Protein AF-A0A914K3U4-F1 (afdb_monomer)

Sequence (157 aa):
MTIHAGHISLNDQLLITTYTGTIQPGEPYTLDIYMGNTDHWDYVIERCLYNDRTSFLDNYGCLRRDQYFLQKWETNEYTLPGAMKRTLVHFIAPEPTIQFQCEIKIIECCGCAEESCERQPPLTYFPVYNMPIFCSYPNNPGIIVPPRPPPPAIGYG

Nearest PDB structures (foldseek):
  5t89-assembly1_Y  TM=4.596E-01  e=1.274E+00  Homo sapiens
  6bj2-assembly1_D  TM=4.042E-01  e=1.077E+00  Homo sapiens
  8es7-assembly1_A  TM=3.883E-01  e=1.205E+00  Homo sapiens
  5t89-assembly1_X  TM=3.471E-01  e=1.205E+00  Homo sapiens
  4lzk-assembly1_C  TM=2.923E-01  e=2.226E+00  Burkholderia cenocepacia J2315

Radius of gyration: 17.71 Å; Cα contacts (8 Å, |Δi|>4): 338; chains: 1; bounding box: 35×66×41 Å

Structure (mmCIF, N/CA/C/O backbone):
data_AF-A0A914K3U4-F1
#
_entry.id   AF-A0A91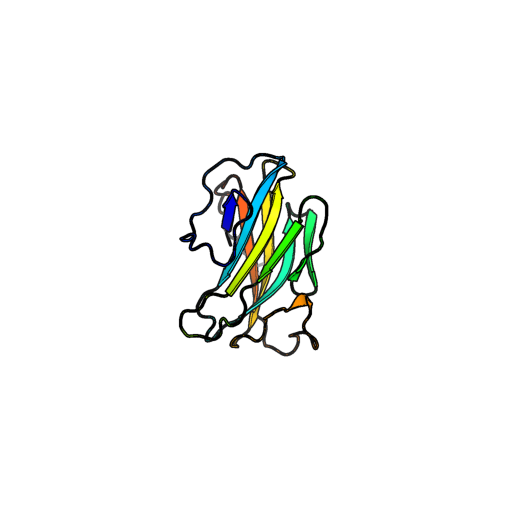4K3U4-F1
#
loop_
_atom_site.group_PDB
_atom_site.id
_atom_site.type_symbol
_atom_site.label_atom_id
_atom_site.label_alt_id
_atom_site.label_comp_id
_atom_site.label_asym_id
_atom_site.label_entity_id
_atom_site.label_seq_id
_atom_site.pdbx_PDB_ins_code
_atom_site.Cartn_x
_atom_site.Cartn_y
_atom_site.Cartn_z
_atom_site.occupancy
_atom_site.B_iso_or_equiv
_atom_site.auth_seq_id
_atom_site.auth_comp_id
_atom_site.auth_asym_id
_atom_site.auth_atom_id
_atom_site.pdbx_PDB_model_num
ATOM 1 N N . MET A 1 1 ? 7.874 -2.646 4.071 1.00 88.38 1 MET A N 1
ATOM 2 C CA . MET A 1 1 ? 6.473 -2.327 4.415 1.00 88.38 1 MET A CA 1
ATOM 3 C C . MET A 1 1 ? 6.405 -1.988 5.889 1.00 88.38 1 MET A C 1
ATOM 5 O O . MET A 1 1 ? 6.991 -2.718 6.680 1.00 88.38 1 MET A O 1
ATOM 9 N N . THR A 1 2 ? 5.754 -0.885 6.240 1.00 89.19 2 THR A N 1
ATOM 10 C CA . THR A 1 2 ? 5.625 -0.393 7.619 1.00 89.19 2 THR A CA 1
ATOM 11 C C . THR A 1 2 ? 4.301 0.349 7.806 1.00 89.19 2 THR A C 1
ATOM 13 O O . THR A 1 2 ? 3.606 0.618 6.827 1.00 89.19 2 THR A O 1
ATOM 16 N N . ILE A 1 3 ? 3.944 0.673 9.047 1.00 90.06 3 ILE A N 1
ATOM 17 C CA . ILE A 1 3 ? 2.756 1.465 9.383 1.00 90.06 3 ILE A CA 1
ATOM 18 C C . ILE A 1 3 ? 3.174 2.746 10.098 1.00 90.06 3 ILE A C 1
ATOM 20 O O . ILE A 1 3 ? 4.108 2.746 10.904 1.00 90.06 3 ILE A O 1
ATOM 24 N N . HIS A 1 4 ? 2.436 3.819 9.828 1.00 90.00 4 HIS A N 1
ATOM 25 C CA . HIS A 1 4 ? 2.565 5.125 10.462 1.00 90.00 4 HIS A CA 1
ATOM 26 C C . HIS A 1 4 ? 1.235 5.560 11.081 1.00 90.00 4 HIS A C 1
ATOM 28 O O . HIS A 1 4 ? 0.165 5.217 10.579 1.00 90.00 4 HIS A O 1
ATOM 34 N N . ALA A 1 5 ? 1.308 6.331 12.167 1.00 89.81 5 ALA A N 1
ATOM 35 C CA . ALA A 1 5 ? 0.138 6.983 12.746 1.00 89.81 5 ALA A CA 1
ATOM 36 C C . ALA A 1 5 ? -0.307 8.163 11.874 1.00 89.81 5 ALA A C 1
ATOM 38 O O . ALA A 1 5 ? 0.528 8.940 11.409 1.00 89.81 5 ALA A O 1
ATOM 39 N N . GLY A 1 6 ? -1.618 8.315 11.702 1.00 91.50 6 GLY A N 1
ATOM 40 C CA . GLY A 1 6 ? -2.212 9.344 10.857 1.00 91.50 6 GLY A CA 1
ATOM 41 C C . GLY A 1 6 ? -2.128 9.042 9.360 1.00 91.50 6 GLY A C 1
ATOM 42 O O . GLY A 1 6 ? -1.555 8.043 8.920 1.00 91.50 6 GLY A O 1
ATOM 43 N N . HIS A 1 7 ? -2.722 9.935 8.569 1.00 93.75 7 HIS A N 1
ATOM 44 C CA . HIS A 1 7 ? -2.627 9.938 7.110 1.00 93.75 7 HIS A CA 1
ATOM 45 C C . HIS A 1 7 ? -1.427 10.784 6.677 1.00 93.75 7 HIS A C 1
ATOM 47 O O . HIS A 1 7 ? -1.491 12.012 6.707 1.00 93.75 7 HIS A O 1
ATOM 53 N N . ILE A 1 8 ? -0.330 10.121 6.317 1.00 91.31 8 ILE A N 1
ATOM 54 C CA . ILE A 1 8 ? 0.928 10.771 5.921 1.00 91.31 8 ILE A CA 1
ATOM 55 C C . ILE A 1 8 ? 0.956 11.033 4.412 1.00 91.31 8 ILE A C 1
ATOM 57 O O . ILE A 1 8 ? 0.219 10.404 3.649 1.00 91.31 8 ILE A O 1
ATOM 61 N N . SER A 1 9 ? 1.839 11.916 3.961 1.00 89.00 9 SER A N 1
ATOM 62 C CA . SER A 1 9 ? 2.040 12.226 2.548 1.00 89.00 9 SER A CA 1
ATOM 63 C C . SER A 1 9 ? 3.295 11.597 1.947 1.00 89.00 9 SER A C 1
ATOM 65 O O . SER A 1 9 ? 4.224 11.209 2.653 1.00 89.00 9 SER A O 1
ATOM 67 N N . LEU A 1 10 ? 3.343 11.529 0.611 1.00 85.12 10 LEU A N 1
ATOM 68 C CA . LEU A 1 10 ? 4.539 11.092 -0.123 1.00 85.12 10 LEU A CA 1
ATOM 69 C C . LEU A 1 10 ? 5.747 12.007 0.134 1.00 85.12 10 LEU A C 1
ATOM 71 O O . LEU A 1 10 ? 6.884 11.539 0.088 1.00 85.12 10 LEU A O 1
ATOM 75 N N . ASN A 1 11 ? 5.487 13.284 0.437 1.00 79.56 11 ASN A N 1
ATOM 76 C CA . ASN A 1 11 ? 6.503 14.301 0.711 1.00 79.56 11 ASN A CA 1
ATOM 77 C C . ASN A 1 11 ? 7.033 14.235 2.144 1.00 79.56 11 ASN A C 1
ATOM 79 O O . ASN A 1 11 ? 8.057 14.853 2.445 1.00 79.56 11 ASN A O 1
ATOM 83 N N . ASP A 1 12 ? 6.353 13.511 3.033 1.00 74.25 12 ASP A N 1
ATOM 84 C CA . ASP A 1 12 ? 6.809 13.394 4.403 1.00 74.25 12 ASP A CA 1
ATOM 85 C C . ASP A 1 12 ? 8.076 12.533 4.400 1.00 74.25 12 ASP A C 1
ATOM 87 O O . ASP A 1 12 ? 8.041 11.325 4.130 1.00 74.25 12 ASP A O 1
ATOM 91 N N . GLN A 1 13 ? 9.211 13.167 4.713 1.00 62.53 13 GLN A N 1
ATOM 92 C CA . GLN A 1 13 ? 10.496 12.513 4.973 1.00 62.53 13 GLN A CA 1
ATOM 93 C C . GLN A 1 13 ? 10.459 11.804 6.333 1.00 62.53 13 GLN A C 1
ATOM 95 O O . GLN A 1 13 ? 11.275 12.048 7.224 1.00 62.53 13 GLN A O 1
ATOM 100 N N . LEU A 1 14 ? 9.472 10.934 6.523 1.00 59.94 14 LEU A N 1
ATOM 101 C CA . LEU A 1 14 ? 9.437 10.042 7.665 1.00 59.94 14 LEU A CA 1
ATOM 102 C C . LEU A 1 14 ? 10.543 9.025 7.429 1.00 59.94 14 LEU A C 1
ATOM 104 O O . LEU A 1 14 ? 10.420 8.140 6.588 1.00 59.94 14 LEU A O 1
ATOM 108 N N . LEU A 1 15 ? 11.654 9.213 8.136 1.00 53.56 15 LEU A N 1
ATOM 109 C CA . LEU A 1 15 ? 12.794 8.308 8.211 1.00 53.56 15 LEU A CA 1
ATOM 110 C C . LEU A 1 15 ? 12.349 6.920 8.694 1.00 53.56 15 LEU A C 1
ATOM 112 O O . LEU A 1 15 ? 12.624 6.599 9.838 1.00 53.56 15 LEU A O 1
ATOM 116 N N . ILE A 1 16 ? 11.637 6.125 7.882 1.00 57.66 16 ILE A N 1
ATOM 117 C CA . ILE A 1 16 ? 11.221 4.731 8.146 1.00 57.66 16 ILE A CA 1
ATOM 118 C C . ILE A 1 16 ? 10.935 4.512 9.646 1.00 57.66 16 ILE A C 1
ATOM 120 O O . ILE A 1 16 ? 11.458 3.599 10.285 1.00 57.66 16 ILE A O 1
ATOM 124 N N . THR A 1 17 ? 10.196 5.432 10.274 1.00 57.12 17 THR A N 1
ATOM 125 C CA . THR A 1 17 ? 9.950 5.358 11.710 1.00 57.12 17 THR A CA 1
ATOM 126 C C . THR A 1 17 ? 8.780 4.420 11.876 1.00 57.12 17 THR A C 1
ATOM 128 O O . THR A 1 17 ? 7.617 4.812 11.805 1.00 57.12 17 THR A O 1
ATOM 131 N N . THR A 1 18 ? 9.122 3.142 12.016 1.00 61.12 18 THR A N 1
ATOM 132 C CA . THR A 1 18 ? 8.207 2.069 12.382 1.00 61.12 18 THR A CA 1
ATOM 133 C C . THR A 1 18 ? 7.361 2.534 13.556 1.00 61.12 18 THR A C 1
ATOM 135 O O . THR A 1 18 ? 7.907 2.904 14.597 1.00 61.12 18 THR A O 1
ATOM 138 N N . TYR A 1 19 ? 6.037 2.547 13.397 1.00 70.69 19 TYR A N 1
ATOM 139 C CA . TYR A 1 19 ? 5.137 2.840 14.506 1.00 70.69 19 TYR A CA 1
ATOM 140 C C . TYR A 1 19 ? 5.455 1.898 15.676 1.00 70.69 19 TYR A C 1
ATOM 142 O O . TYR A 1 19 ? 5.636 0.701 15.467 1.00 70.69 19 TYR A O 1
ATOM 150 N N . THR A 1 20 ? 5.577 2.431 16.892 1.00 70.44 20 THR A N 1
ATOM 151 C CA . THR A 1 20 ? 5.897 1.661 18.113 1.00 70.44 20 THR A CA 1
ATOM 152 C C . THR A 1 20 ? 4.772 1.682 19.147 1.00 70.44 20 THR A C 1
ATOM 154 O O . THR A 1 20 ? 4.910 1.092 20.216 1.00 70.44 20 THR A O 1
ATOM 157 N N . GLY A 1 21 ? 3.663 2.365 18.849 1.00 73.62 21 GLY A N 1
ATOM 158 C CA . GLY A 1 21 ? 2.502 2.441 19.728 1.00 73.62 21 GLY A CA 1
ATOM 159 C C . GLY A 1 21 ? 1.549 1.253 19.580 1.00 73.62 21 GLY A C 1
ATOM 160 O O . GLY A 1 21 ? 1.790 0.306 18.830 1.00 73.62 21 G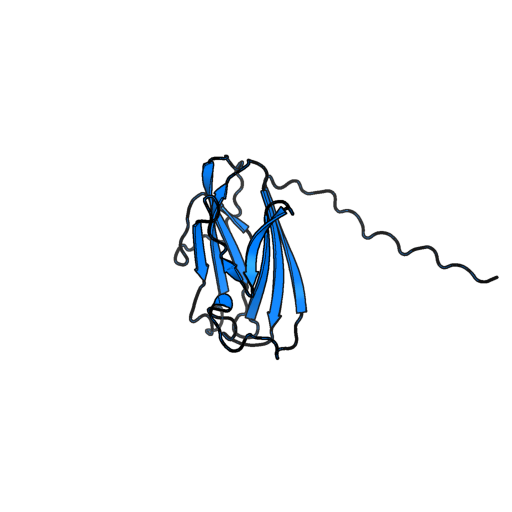LY A O 1
ATOM 161 N N . THR A 1 22 ? 0.426 1.336 20.288 1.00 82.38 22 THR A N 1
ATOM 162 C CA . THR A 1 22 ? -0.689 0.391 20.159 1.00 82.38 22 THR A CA 1
ATOM 163 C C . THR A 1 22 ? -1.698 0.931 19.158 1.00 82.38 22 THR A C 1
ATOM 165 O O . THR A 1 22 ? -2.158 2.061 19.313 1.00 82.38 22 THR A O 1
ATOM 168 N N . ILE A 1 23 ? -2.077 0.117 18.170 1.00 88.81 23 ILE A N 1
ATOM 169 C CA . ILE A 1 23 ? -3.138 0.474 17.224 1.00 88.81 23 ILE A CA 1
ATOM 170 C C . ILE A 1 23 ? -4.451 0.663 17.988 1.00 88.81 23 ILE A C 1
ATOM 172 O O . ILE A 1 23 ? -4.885 -0.218 18.731 1.00 88.81 23 ILE A O 1
ATOM 176 N N . GLN A 1 24 ? -5.064 1.826 17.807 1.00 92.25 24 GLN A N 1
ATOM 177 C CA . GLN A 1 24 ? -6.334 2.201 18.405 1.00 92.25 24 GLN A CA 1
ATOM 178 C C . GLN A 1 24 ? -7.431 2.086 17.342 1.00 92.25 24 GLN A C 1
ATOM 180 O O . GLN A 1 24 ? -7.319 2.707 16.283 1.00 92.25 24 GLN A O 1
ATOM 185 N N . PRO A 1 25 ? -8.491 1.299 17.586 1.00 94.81 25 PRO A N 1
ATOM 186 C CA . PRO A 1 25 ? -9.617 1.223 16.666 1.00 94.81 25 PRO A CA 1
ATOM 187 C C . PRO A 1 25 ? -10.267 2.593 16.462 1.00 94.81 25 PRO A C 1
ATOM 189 O O . PRO A 1 25 ? -10.467 3.335 17.420 1.00 94.81 25 PRO A O 1
ATOM 192 N N . GLY A 1 26 ? -10.627 2.907 15.222 1.00 95.50 26 GLY A N 1
ATOM 193 C CA . GLY A 1 26 ? -11.226 4.185 14.835 1.00 95.50 26 GLY A CA 1
ATOM 194 C C . GLY A 1 26 ? -10.221 5.302 14.547 1.00 95.50 26 GLY A C 1
ATOM 195 O O . GLY A 1 26 ? -10.620 6.327 13.998 1.00 95.50 26 GLY A O 1
ATOM 196 N N . GLU A 1 27 ? -8.936 5.107 14.844 1.00 95.69 27 GLU A N 1
ATOM 197 C CA . GLU A 1 27 ? -7.898 6.097 14.551 1.00 95.69 27 GLU A CA 1
ATOM 198 C C . GLU A 1 27 ? -7.335 5.942 13.123 1.00 95.69 27 GLU A C 1
ATOM 200 O O . GLU A 1 27 ? -7.345 4.836 12.564 1.00 95.69 27 GLU A O 1
ATOM 205 N N . PRO A 1 28 ? -6.844 7.040 12.513 1.00 95.75 28 PRO A N 1
ATOM 206 C CA . PRO A 1 28 ? -6.249 7.028 11.184 1.00 95.75 28 PRO A CA 1
ATOM 207 C C . PRO A 1 28 ? -4.802 6.528 11.197 1.00 95.75 28 PRO A C 1
ATOM 209 O O . PRO A 1 28 ? -4.003 6.878 12.070 1.00 95.75 28 PRO A O 1
ATOM 212 N N . TYR A 1 29 ? -4.443 5.774 10.164 1.00 94.44 29 TYR A N 1
ATOM 213 C CA . TYR A 1 29 ? -3.120 5.197 9.953 1.00 94.44 29 TYR A CA 1
ATOM 214 C C . TYR A 1 29 ? -2.764 5.155 8.468 1.00 94.44 29 TYR A C 1
ATOM 216 O O . TYR A 1 29 ? -3.619 5.238 7.584 1.00 94.44 29 TYR A O 1
ATOM 224 N N . THR A 1 30 ? -1.476 4.977 8.189 1.00 94.19 30 THR A N 1
ATOM 225 C CA . THR A 1 30 ? -0.972 4.765 6.833 1.00 94.19 30 THR A CA 1
ATOM 226 C C . THR A 1 30 ? -0.133 3.504 6.767 1.00 94.19 30 THR A C 1
ATOM 228 O O . THR A 1 30 ? 0.819 3.361 7.530 1.00 94.19 30 THR A O 1
ATOM 231 N N . LEU A 1 31 ? -0.455 2.615 5.832 1.00 94.12 31 LEU A N 1
ATOM 232 C CA . LEU A 1 31 ? 0.428 1.538 5.397 1.00 94.12 31 LEU A CA 1
ATOM 233 C C . LEU A 1 31 ? 1.372 2.084 4.322 1.00 94.12 31 LEU A C 1
ATOM 235 O O . LEU A 1 31 ? 0.903 2.617 3.321 1.00 94.12 31 LEU A O 1
ATOM 239 N N . ASP A 1 32 ? 2.677 1.929 4.511 1.00 92.75 32 ASP A N 1
ATOM 240 C CA . ASP A 1 32 ? 3.708 2.330 3.554 1.00 92.75 32 ASP A CA 1
ATOM 241 C C . ASP A 1 32 ? 4.451 1.100 3.020 1.00 92.75 32 ASP A C 1
ATOM 243 O O . ASP A 1 32 ? 5.154 0.389 3.752 1.00 92.75 32 ASP A O 1
ATOM 247 N N . ILE A 1 33 ? 4.281 0.832 1.728 1.00 92.69 33 ILE A N 1
ATOM 248 C CA . ILE A 1 33 ? 4.998 -0.197 0.976 1.00 92.69 33 ILE A CA 1
ATOM 249 C C . ILE A 1 33 ? 6.037 0.511 0.121 1.00 92.69 33 ILE A C 1
ATOM 251 O O . ILE A 1 33 ? 5.692 1.319 -0.731 1.00 92.69 33 ILE A O 1
ATOM 255 N N . TYR A 1 34 ? 7.310 0.184 0.303 1.00 90.69 34 TYR A N 1
ATOM 256 C CA . TYR A 1 34 ? 8.384 0.894 -0.375 1.00 90.69 34 TYR A CA 1
ATOM 257 C C . TYR A 1 34 ? 9.491 -0.039 -0.849 1.00 90.69 34 TYR A C 1
ATOM 259 O O . TYR A 1 34 ? 9.711 -1.109 -0.274 1.00 90.69 34 TYR A O 1
ATOM 267 N N . MET A 1 35 ? 10.196 0.401 -1.887 1.00 88.31 35 MET A N 1
ATOM 268 C CA . MET A 1 35 ? 11.358 -0.269 -2.455 1.00 88.31 35 MET A CA 1
ATOM 269 C C . MET A 1 35 ? 12.370 0.774 -2.935 1.00 88.31 35 MET A C 1
ATOM 271 O O . MET A 1 35 ? 11.993 1.766 -3.557 1.00 88.31 35 MET A O 1
ATOM 275 N N . GLY A 1 36 ? 13.647 0.555 -2.620 1.00 85.94 36 GLY A N 1
ATOM 276 C CA . GLY A 1 36 ? 14.761 1.313 -3.197 1.00 85.94 36 GLY A CA 1
ATOM 277 C C . GLY A 1 36 ? 15.299 0.660 -4.473 1.00 85.94 36 GLY A C 1
ATOM 278 O O . GLY A 1 36 ? 14.735 -0.321 -4.950 1.00 85.94 36 GLY A O 1
ATOM 279 N N . ASN A 1 37 ? 16.422 1.166 -4.986 1.00 82.19 37 ASN A N 1
ATOM 280 C CA . ASN A 1 37 ? 17.076 0.671 -6.210 1.00 82.19 37 ASN A CA 1
ATOM 281 C C . ASN A 1 37 ? 16.121 0.622 -7.416 1.00 82.19 37 ASN A C 1
ATOM 283 O O . ASN A 1 37 ? 16.115 -0.336 -8.197 1.00 82.19 37 ASN A O 1
ATOM 287 N N . THR A 1 38 ? 15.287 1.657 -7.544 1.00 83.94 38 THR A N 1
ATOM 288 C CA . THR A 1 38 ? 14.266 1.743 -8.593 1.00 83.94 38 THR A CA 1
ATOM 289 C C . THR A 1 38 ? 14.811 2.093 -9.973 1.00 83.94 38 THR A C 1
ATOM 291 O O . THR A 1 38 ? 14.075 2.138 -10.954 1.00 83.94 38 THR A O 1
ATOM 294 N N . ASP A 1 39 ? 16.118 2.314 -10.049 1.00 80.62 39 ASP A N 1
ATOM 295 C CA . ASP A 1 39 ? 16.890 2.477 -11.270 1.00 80.62 39 ASP A CA 1
ATOM 296 C C . ASP A 1 39 ? 17.096 1.147 -12.021 1.00 80.62 39 ASP A C 1
ATOM 298 O O . ASP A 1 39 ? 17.367 1.168 -13.221 1.00 80.62 39 ASP A O 1
ATOM 302 N N . HIS A 1 40 ? 16.929 0.004 -11.343 1.00 84.06 40 HIS A N 1
ATOM 303 C CA . HIS A 1 40 ? 17.062 -1.340 -11.929 1.00 84.06 40 HIS A CA 1
ATOM 304 C C . HIS A 1 40 ? 15.841 -2.239 -11.705 1.00 84.06 40 HIS A C 1
ATOM 306 O O . HIS A 1 40 ? 15.591 -3.145 -12.502 1.00 84.06 40 HIS A O 1
ATOM 312 N N . TRP A 1 41 ? 15.100 -2.015 -10.621 1.00 87.31 41 TRP A N 1
ATOM 313 C CA . TRP A 1 41 ? 13.987 -2.867 -10.222 1.00 87.31 41 TRP A CA 1
ATOM 314 C C . TRP A 1 41 ? 12.719 -2.058 -10.036 1.00 87.31 41 TRP A C 1
ATOM 316 O O . TRP A 1 41 ? 12.736 -0.956 -9.503 1.00 87.31 41 TRP A O 1
ATOM 326 N N . ASP A 1 42 ? 11.588 -2.657 -10.361 1.00 89.56 42 ASP A N 1
ATOM 327 C CA . ASP A 1 42 ? 10.286 -2.099 -10.040 1.00 89.56 42 ASP A CA 1
ATOM 328 C C . ASP A 1 42 ? 9.416 -3.167 -9.367 1.00 89.56 42 ASP A C 1
ATOM 330 O O . ASP A 1 42 ? 9.694 -4.368 -9.465 1.00 89.56 42 ASP A O 1
ATOM 334 N N . TYR A 1 43 ? 8.377 -2.744 -8.648 1.00 91.44 43 TYR A N 1
ATOM 335 C CA . TYR A 1 43 ? 7.421 -3.661 -8.038 1.00 91.44 43 TYR A CA 1
ATOM 336 C C . TYR A 1 43 ? 5.984 -3.376 -8.456 1.00 91.44 43 TYR A C 1
ATOM 338 O O . TYR A 1 43 ? 5.562 -2.227 -8.565 1.00 91.44 43 TYR A O 1
ATOM 346 N N . VAL A 1 44 ? 5.201 -4.440 -8.609 1.00 91.62 44 VAL A N 1
ATOM 347 C CA . VAL A 1 44 ? 3.746 -4.391 -8.773 1.00 91.62 44 VAL A CA 1
ATOM 348 C C . VAL A 1 44 ? 3.114 -5.078 -7.573 1.00 91.62 44 VAL A C 1
ATOM 350 O O . VAL A 1 44 ? 3.506 -6.187 -7.211 1.00 91.62 44 VAL A O 1
ATOM 353 N N . ILE A 1 45 ? 2.133 -4.437 -6.947 1.00 93.56 45 ILE A N 1
ATOM 354 C CA . ILE A 1 45 ? 1.301 -5.093 -5.936 1.00 93.56 45 ILE A CA 1
ATOM 355 C C . ILE A 1 45 ? 0.239 -5.887 -6.684 1.00 93.56 45 ILE A C 1
ATOM 357 O O . ILE A 1 45 ? -0.568 -5.300 -7.386 1.00 93.56 45 ILE A O 1
ATOM 361 N N . GLU A 1 46 ? 0.197 -7.204 -6.535 1.00 91.00 46 GLU A N 1
ATOM 362 C CA . GLU A 1 46 ? -0.870 -8.013 -7.137 1.00 91.00 46 GLU A CA 1
ATOM 363 C C . GLU A 1 46 ? -2.146 -7.912 -6.320 1.00 91.00 46 GLU A C 1
ATOM 365 O O . GLU A 1 46 ? -3.227 -7.632 -6.841 1.00 91.00 46 GLU A O 1
ATOM 370 N N . ARG A 1 47 ? -1.993 -8.143 -5.017 1.00 93.56 47 ARG A N 1
ATOM 371 C CA . ARG A 1 47 ? -3.060 -8.040 -4.035 1.00 93.56 47 ARG A CA 1
ATOM 372 C C . ARG A 1 47 ? -2.497 -7.864 -2.637 1.00 93.56 47 ARG A C 1
ATOM 374 O O . ARG A 1 47 ? -1.404 -8.343 -2.341 1.00 93.56 47 ARG A O 1
ATOM 381 N N . CYS A 1 48 ? -3.289 -7.259 -1.763 1.00 96.19 48 CYS A N 1
ATOM 382 C CA . CYS A 1 48 ? -3.042 -7.240 -0.331 1.00 96.19 48 CYS A CA 1
ATOM 383 C C . CYS A 1 48 ? -4.293 -7.630 0.452 1.00 96.19 48 CYS A C 1
ATOM 385 O O . CYS A 1 48 ? -5.409 -7.228 0.106 1.00 96.19 48 CYS A O 1
ATOM 387 N N . LEU A 1 49 ? -4.082 -8.388 1.524 1.00 95.44 49 LEU A N 1
ATOM 388 C CA . LEU A 1 49 ? -5.082 -8.844 2.477 1.00 95.44 49 LEU A CA 1
ATOM 389 C C . LEU A 1 49 ? -4.861 -8.188 3.839 1.00 95.44 49 LEU A C 1
ATOM 391 O O . LEU A 1 49 ? -3.727 -8.035 4.291 1.00 95.44 49 LEU A O 1
ATOM 395 N N . TYR A 1 50 ? -5.968 -7.846 4.484 1.00 93.69 50 TYR A N 1
ATOM 396 C CA . TYR A 1 50 ? -6.058 -7.411 5.866 1.00 93.69 50 TYR A CA 1
ATOM 397 C C . TYR A 1 50 ? -6.624 -8.546 6.724 1.00 93.69 50 TYR A C 1
ATOM 399 O O . TYR A 1 50 ? -7.696 -9.084 6.415 1.00 93.69 50 TYR A O 1
ATOM 407 N N . ASN A 1 51 ? -5.893 -8.917 7.778 1.00 91.19 51 ASN A N 1
ATOM 408 C CA . ASN A 1 51 ? -6.222 -9.979 8.734 1.00 91.19 51 ASN A CA 1
ATOM 409 C C . ASN A 1 51 ? -6.656 -11.293 8.063 1.00 91.19 51 ASN A C 1
ATOM 411 O O . ASN A 1 51 ? -7.607 -11.935 8.505 1.00 91.19 51 ASN A O 1
ATOM 415 N N . ASP A 1 52 ? -5.988 -11.652 6.960 1.00 88.62 52 ASP A N 1
ATOM 416 C CA . ASP A 1 52 ? -6.232 -12.848 6.135 1.00 88.62 52 ASP A CA 1
ATOM 417 C C . ASP A 1 52 ? -7.669 -12.988 5.593 1.00 88.62 52 ASP A C 1
ATOM 419 O O . ASP A 1 52 ? -8.082 -14.062 5.154 1.00 88.62 52 ASP A O 1
ATOM 423 N N . ARG A 1 53 ? -8.453 -11.902 5.612 1.00 87.94 53 ARG A N 1
ATOM 424 C CA . ARG A 1 53 ? -9.890 -11.917 5.293 1.00 87.94 53 ARG A CA 1
ATOM 425 C C . ARG A 1 53 ? -10.249 -10.963 4.170 1.00 87.94 53 ARG A C 1
ATOM 427 O O . ARG A 1 53 ? -10.883 -11.366 3.197 1.00 87.94 53 ARG A O 1
ATOM 434 N N . THR A 1 54 ? -9.861 -9.700 4.309 1.00 90.75 54 THR A N 1
ATOM 435 C CA . THR A 1 54 ? -10.362 -8.628 3.445 1.00 90.75 54 THR A CA 1
ATOM 436 C C . THR A 1 54 ? -9.282 -8.198 2.473 1.00 90.75 54 THR A C 1
ATOM 438 O O . THR A 1 54 ? -8.233 -7.714 2.885 1.00 90.75 54 THR A O 1
ATOM 441 N N . SER A 1 55 ? -9.533 -8.346 1.175 1.00 94.31 55 SER A N 1
ATOM 442 C CA . SER A 1 55 ? -8.669 -7.747 0.159 1.00 94.31 55 SER A CA 1
ATOM 443 C C . SER A 1 55 ? -8.943 -6.250 0.068 1.00 94.31 55 SER A C 1
ATOM 445 O O . SER A 1 55 ? -10.092 -5.854 -0.114 1.00 94.31 55 SER A O 1
ATOM 447 N N . PHE A 1 56 ? -7.894 -5.437 0.203 1.00 96.06 56 PHE A N 1
ATOM 448 C CA . PHE A 1 56 ? -7.981 -3.973 0.118 1.00 96.06 56 PHE A CA 1
ATOM 449 C C . PHE A 1 56 ? -7.179 -3.400 -1.055 1.00 96.06 56 PHE A C 1
ATOM 451 O O . PHE A 1 56 ? -7.548 -2.362 -1.595 1.00 96.06 56 PHE A O 1
ATOM 458 N N . LEU A 1 57 ? -6.137 -4.106 -1.504 1.00 96.00 57 LEU A N 1
ATOM 459 C CA . LEU A 1 57 ? -5.538 -3.914 -2.823 1.00 96.00 57 LEU A CA 1
ATOM 460 C C . LEU A 1 57 ? -5.786 -5.175 -3.655 1.00 96.00 57 LEU A C 1
ATOM 462 O O . LEU A 1 57 ? -5.542 -6.281 -3.164 1.00 96.00 57 LEU A O 1
ATOM 466 N N . ASP A 1 58 ? -6.262 -5.025 -4.885 1.00 92.00 58 ASP A N 1
ATOM 467 C CA . ASP A 1 58 ? -6.449 -6.112 -5.852 1.00 92.00 58 ASP A CA 1
ATOM 468 C C . ASP A 1 58 ? -6.047 -5.675 -7.266 1.00 92.00 58 ASP A C 1
ATOM 470 O O . ASP A 1 58 ? -5.630 -4.540 -7.456 1.00 92.00 58 ASP A O 1
ATOM 474 N N . ASN A 1 59 ? -6.121 -6.577 -8.251 1.00 88.25 59 ASN A N 1
ATOM 475 C CA . ASN A 1 59 ? -5.971 -6.257 -9.678 1.00 88.25 59 ASN A CA 1
ATOM 476 C C . ASN A 1 59 ? -4.803 -5.298 -9.990 1.00 88.25 59 ASN A C 1
ATOM 478 O O . ASN A 1 59 ? -5.020 -4.206 -10.507 1.00 88.25 59 ASN A O 1
ATOM 482 N N . TYR A 1 60 ? -3.567 -5.698 -9.676 1.00 90.38 60 TYR A N 1
ATOM 483 C CA . TYR A 1 60 ? -2.366 -4.875 -9.907 1.00 90.38 60 TYR A CA 1
ATOM 484 C C . TYR A 1 60 ? -2.300 -3.603 -9.038 1.00 90.38 60 TYR A C 1
ATOM 486 O O . TYR A 1 60 ? -1.740 -2.578 -9.432 1.00 90.38 60 TYR A O 1
ATOM 494 N N . GLY A 1 61 ? -2.856 -3.676 -7.827 1.00 90.94 61 GLY A N 1
ATOM 495 C CA . GLY A 1 61 ? -2.711 -2.649 -6.798 1.00 90.94 61 GLY A CA 1
ATOM 496 C C . GLY A 1 61 ? -3.832 -1.614 -6.810 1.00 90.94 61 GLY A C 1
ATOM 497 O O . GLY A 1 61 ? -3.675 -0.527 -6.250 1.00 90.94 61 GLY A O 1
ATOM 498 N N . CYS A 1 62 ? -4.963 -1.911 -7.444 1.00 94.06 62 CYS A N 1
ATOM 499 C CA . CYS A 1 62 ? -6.182 -1.128 -7.343 1.00 94.06 62 CYS A CA 1
ATOM 500 C C . CYS A 1 62 ? -6.715 -1.126 -5.914 1.00 94.06 62 CYS A C 1
ATOM 502 O O . CYS A 1 62 ? -6.872 -2.169 -5.282 1.00 94.06 62 CYS A O 1
ATOM 504 N N . LEU A 1 63 ? -7.009 0.069 -5.401 1.00 96.50 63 LEU A N 1
ATOM 505 C CA . LEU A 1 63 ? -7.596 0.216 -4.077 1.00 96.50 63 LEU A CA 1
ATOM 506 C C . LEU A 1 63 ? -9.082 -0.121 -4.116 1.00 96.50 63 LEU A C 1
ATOM 508 O O . LEU A 1 63 ? -9.873 0.576 -4.755 1.00 96.50 63 LEU A O 1
ATOM 512 N N . ARG A 1 64 ? -9.472 -1.119 -3.330 1.00 96.00 64 ARG A N 1
ATOM 513 C CA . ARG A 1 64 ? -10.869 -1.378 -3.000 1.00 96.00 64 ARG A CA 1
ATOM 514 C C . ARG A 1 64 ? -11.286 -0.453 -1.867 1.00 96.00 64 ARG A C 1
ATOM 516 O O . ARG A 1 64 ? -11.131 -0.789 -0.698 1.00 96.00 64 ARG A O 1
ATOM 523 N N . ARG A 1 65 ? -11.780 0.732 -2.225 1.00 94.75 65 ARG A N 1
ATOM 524 C CA . ARG A 1 65 ? -12.242 1.700 -1.225 1.00 94.75 65 ARG A CA 1
ATOM 525 C C . ARG A 1 65 ? -13.458 1.179 -0.476 1.00 94.75 65 ARG A C 1
ATOM 527 O O . ARG A 1 65 ? -14.414 0.702 -1.089 1.00 94.75 65 ARG A O 1
ATOM 534 N N . ASP A 1 66 ? -13.431 1.357 0.832 1.00 94.44 66 ASP A N 1
ATOM 535 C CA . ASP A 1 66 ? -14.568 1.152 1.718 1.00 94.44 66 ASP A CA 1
ATOM 536 C C . ASP A 1 66 ? -14.517 2.165 2.877 1.00 94.44 66 ASP A C 1
ATOM 538 O O . ASP A 1 66 ? -13.880 3.214 2.777 1.00 94.44 66 ASP A O 1
ATOM 542 N N . GLN A 1 67 ? -15.235 1.889 3.966 1.00 94.38 67 GLN A N 1
ATOM 543 C CA . GLN A 1 67 ? -15.247 2.755 5.147 1.00 94.38 67 GLN A CA 1
ATOM 544 C C . GLN A 1 67 ? -13.930 2.743 5.945 1.00 94.38 67 GLN A C 1
ATOM 546 O O . GLN A 1 67 ? -13.723 3.629 6.771 1.00 94.38 67 GLN A O 1
ATOM 551 N N . TYR A 1 68 ? -13.063 1.751 5.730 1.00 95.88 68 TYR A N 1
ATOM 552 C CA . TYR A 1 68 ? -11.791 1.590 6.430 1.00 95.88 68 TYR A CA 1
ATOM 553 C C . TYR A 1 68 ? -10.610 1.958 5.542 1.00 95.88 68 TYR A C 1
ATOM 555 O O . TYR A 1 68 ? -9.728 2.661 6.007 1.00 95.88 68 TYR A O 1
ATOM 563 N N . PHE A 1 69 ? -10.587 1.543 4.278 1.00 97.25 69 PHE A N 1
ATOM 564 C CA . PHE A 1 69 ? -9.523 1.825 3.317 1.00 97.25 69 PHE A CA 1
ATOM 565 C C . PHE A 1 69 ? -9.927 2.985 2.415 1.00 97.25 69 PHE A C 1
ATOM 567 O O . PHE A 1 69 ? -10.742 2.844 1.502 1.00 97.25 69 PHE A O 1
ATOM 574 N N . LEU A 1 70 ? -9.354 4.154 2.682 1.00 96.75 70 LEU A N 1
ATOM 575 C CA . LEU A 1 70 ? -9.887 5.418 2.182 1.00 96.75 70 LEU A CA 1
ATOM 576 C C . LEU A 1 70 ? -9.201 5.872 0.896 1.00 96.75 70 LEU A C 1
ATOM 578 O O . LEU A 1 70 ? -9.861 6.287 -0.061 1.00 96.75 70 LEU A O 1
ATOM 582 N N . GLN A 1 71 ? -7.869 5.816 0.873 1.00 95.62 71 GLN A N 1
ATOM 583 C CA . GLN A 1 71 ? -7.074 6.395 -0.204 1.00 95.62 71 GLN A CA 1
ATOM 584 C C . GLN A 1 71 ? -5.760 5.644 -0.415 1.00 95.62 71 GLN A C 1
ATOM 586 O O . GLN A 1 71 ? -5.214 5.052 0.512 1.00 95.62 71 GLN A O 1
ATOM 591 N N . LYS A 1 72 ? -5.269 5.668 -1.658 1.00 95.06 72 LYS A N 1
ATOM 592 C CA . LYS A 1 72 ? -3.975 5.119 -2.061 1.00 95.06 72 LYS A CA 1
ATOM 593 C C . LYS A 1 72 ? -3.215 6.180 -2.839 1.00 95.06 72 LYS A C 1
ATOM 595 O O . LYS A 1 72 ? -3.800 6.751 -3.759 1.00 95.06 72 LYS A O 1
ATOM 600 N N . TRP A 1 73 ? -1.946 6.391 -2.503 1.00 92.94 73 TRP A N 1
ATOM 601 C CA . TRP A 1 73 ? -1.008 7.241 -3.239 1.00 92.94 73 TRP A CA 1
ATOM 602 C C . TRP A 1 73 ? 0.214 6.443 -3.663 1.00 92.94 73 TRP A C 1
ATOM 604 O O . TRP A 1 73 ? 0.656 5.555 -2.940 1.00 92.94 73 TRP A O 1
ATOM 614 N N . GLU A 1 74 ? 0.772 6.785 -4.815 1.00 91.31 74 GLU A N 1
ATOM 615 C CA . GLU A 1 74 ? 1.996 6.190 -5.337 1.00 91.31 74 GLU A CA 1
ATOM 616 C C . GLU A 1 74 ? 2.965 7.308 -5.699 1.00 91.31 74 GLU A C 1
ATOM 618 O O . GLU A 1 74 ? 2.554 8.350 -6.211 1.00 91.31 74 GLU A O 1
ATOM 623 N N . THR A 1 75 ? 4.249 7.112 -5.419 1.00 88.12 75 THR A N 1
ATOM 624 C CA . THR A 1 75 ? 5.286 7.945 -6.036 1.00 88.12 75 THR A CA 1
ATOM 625 C C . THR A 1 75 ? 5.260 7.749 -7.544 1.00 88.12 75 THR A C 1
ATOM 627 O O . THR A 1 75 ? 5.179 6.611 -8.005 1.00 88.12 75 THR A O 1
ATOM 630 N N . ASN A 1 76 ? 5.431 8.836 -8.281 1.00 81.25 76 ASN A N 1
ATOM 631 C CA . ASN A 1 76 ? 5.733 8.857 -9.705 1.00 81.25 76 ASN A CA 1
ATOM 632 C C . ASN A 1 76 ? 7.162 9.378 -9.932 1.00 81.25 76 ASN A C 1
ATOM 634 O O . ASN A 1 76 ? 7.809 9.872 -9.006 1.00 81.25 76 ASN A O 1
ATOM 638 N N . GLU A 1 77 ? 7.654 9.233 -11.157 1.00 76.56 77 GLU A N 1
ATOM 639 C CA . GLU A 1 77 ? 8.939 9.742 -11.641 1.00 76.56 77 GLU A CA 1
ATOM 640 C C . GLU A 1 77 ? 10.148 9.261 -10.814 1.00 76.56 77 GLU A C 1
ATOM 642 O O . GLU A 1 77 ? 11.153 9.955 -10.650 1.00 76.56 77 GLU A O 1
ATOM 647 N N . TYR A 1 78 ? 10.092 8.026 -10.310 1.00 75.12 78 TYR A N 1
ATOM 648 C CA . TYR A 1 78 ? 11.150 7.425 -9.484 1.00 75.12 78 TYR A CA 1
ATOM 649 C C . TYR A 1 78 ? 12.265 6.751 -10.307 1.00 75.12 78 TYR A C 1
ATOM 651 O O . TYR A 1 78 ? 12.940 5.838 -9.830 1.00 75.12 78 TYR A O 1
ATOM 659 N N . THR A 1 79 ? 12.490 7.197 -11.543 1.00 72.75 79 THR A N 1
ATOM 660 C CA . THR A 1 79 ? 13.505 6.629 -12.450 1.00 72.75 79 THR A CA 1
ATOM 661 C C . THR A 1 79 ? 14.921 7.160 -12.200 1.00 72.75 79 THR A C 1
ATOM 663 O O . THR A 1 79 ? 15.867 6.774 -12.886 1.00 72.75 79 THR A O 1
ATOM 666 N N . LEU A 1 80 ? 15.085 8.091 -11.256 1.00 73.62 80 LEU A N 1
ATOM 667 C CA . LEU A 1 80 ? 16.376 8.693 -10.929 1.00 73.62 80 LEU A CA 1
ATOM 668 C C . LEU A 1 80 ? 17.211 7.781 -10.00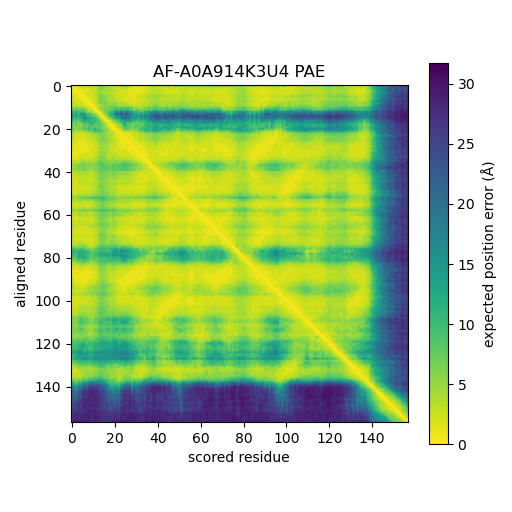9 1.00 73.62 80 LEU A C 1
ATOM 670 O O . LEU A 1 80 ? 16.655 7.125 -9.127 1.00 73.62 80 LEU A O 1
ATOM 674 N N . PRO A 1 81 ? 18.553 7.771 -10.139 1.00 72.62 81 PRO A N 1
ATOM 675 C CA . PRO A 1 81 ? 19.417 7.036 -9.220 1.00 72.62 81 PRO A CA 1
ATOM 676 C C . PRO A 1 81 ? 19.179 7.437 -7.759 1.00 72.62 81 PRO A C 1
ATOM 678 O O . PRO A 1 81 ? 19.204 8.619 -7.415 1.00 72.62 81 PRO A O 1
ATOM 681 N N . GLY A 1 82 ? 18.961 6.442 -6.897 1.00 72.06 82 GLY A N 1
ATOM 682 C CA . GLY A 1 82 ? 18.662 6.652 -5.477 1.00 72.06 82 GLY A CA 1
ATOM 683 C C . GLY A 1 82 ? 17.208 7.028 -5.171 1.00 72.06 82 GLY A C 1
ATOM 684 O O . GLY A 1 82 ? 16.887 7.254 -4.003 1.00 72.06 82 GLY A O 1
ATOM 685 N N . ALA A 1 83 ? 16.328 7.077 -6.176 1.00 79.56 83 ALA A N 1
ATOM 686 C CA . ALA A 1 83 ? 14.898 7.228 -5.955 1.00 79.56 83 ALA A CA 1
ATOM 687 C C . ALA A 1 83 ? 14.302 6.002 -5.240 1.00 79.56 83 ALA A C 1
ATOM 689 O O . ALA A 1 83 ? 14.877 4.910 -5.189 1.00 79.56 83 ALA A O 1
ATOM 690 N N . MET A 1 84 ? 13.137 6.222 -4.636 1.00 85.81 84 MET A N 1
ATOM 691 C CA . MET A 1 84 ? 12.385 5.212 -3.909 1.00 85.81 84 MET A CA 1
ATOM 692 C C . MET A 1 84 ? 10.963 5.193 -4.440 1.00 85.81 84 MET A C 1
ATOM 694 O O . MET A 1 84 ? 10.307 6.233 -4.495 1.00 85.81 84 MET A O 1
ATOM 698 N N . LYS A 1 85 ? 10.468 3.999 -4.752 1.00 89.88 85 LYS A N 1
ATOM 699 C CA . LYS A 1 85 ? 9.056 3.795 -5.041 1.00 89.88 85 LYS A CA 1
ATOM 700 C C . LYS A 1 85 ? 8.317 3.560 -3.735 1.00 89.88 85 LYS A C 1
ATOM 702 O O . LYS A 1 85 ? 8.705 2.669 -2.977 1.00 89.88 85 LYS A O 1
ATOM 707 N N . ARG A 1 86 ? 7.240 4.304 -3.484 1.00 91.19 86 ARG A N 1
ATOM 708 C CA . ARG A 1 86 ? 6.348 4.135 -2.326 1.00 91.19 86 ARG A CA 1
ATOM 709 C C . ARG A 1 86 ? 4.901 4.001 -2.783 1.00 91.19 86 ARG A C 1
ATOM 711 O O . ARG A 1 86 ? 4.472 4.707 -3.689 1.00 91.19 86 ARG A O 1
ATOM 718 N N . THR A 1 87 ? 4.161 3.131 -2.111 1.00 93.94 87 THR A N 1
ATOM 719 C CA . THR A 1 87 ? 2.706 3.021 -2.170 1.00 93.94 87 THR A CA 1
ATOM 720 C C . THR A 1 87 ? 2.180 3.233 -0.759 1.00 93.94 87 THR A C 1
ATOM 722 O O . THR A 1 87 ? 2.447 2.428 0.136 1.00 93.94 87 THR A O 1
ATOM 725 N N . LEU A 1 88 ? 1.440 4.317 -0.564 1.00 94.81 88 LEU A N 1
ATOM 726 C CA . LEU A 1 88 ? 0.791 4.658 0.693 1.00 94.81 88 LEU A CA 1
ATOM 727 C C . LEU A 1 88 ? -0.676 4.259 0.624 1.00 94.81 88 LEU A C 1
ATOM 729 O O . LEU A 1 88 ? -1.351 4.603 -0.343 1.00 94.81 88 LEU A O 1
ATOM 733 N N . VAL A 1 89 ? -1.183 3.587 1.653 1.00 96.81 89 VAL A N 1
ATOM 734 C CA . VAL A 1 89 ? -2.615 3.317 1.819 1.00 96.81 89 VAL A CA 1
ATOM 735 C C . VAL A 1 89 ? -3.080 3.918 3.135 1.00 96.81 89 VAL A C 1
ATOM 737 O O . VAL A 1 89 ? -2.644 3.497 4.206 1.00 96.81 89 VAL A O 1
ATOM 740 N N . HIS A 1 90 ? -3.971 4.899 3.051 1.00 97.06 90 HIS A N 1
ATOM 741 C CA . HIS A 1 90 ? -4.632 5.505 4.203 1.00 97.06 90 HIS A CA 1
ATOM 742 C C . HIS A 1 90 ? -5.796 4.638 4.647 1.00 97.06 90 HIS A C 1
ATOM 744 O O . HIS A 1 90 ? -6.657 4.277 3.833 1.00 97.06 90 HIS A O 1
ATOM 750 N N . PHE A 1 91 ? -5.831 4.329 5.938 1.00 96.75 91 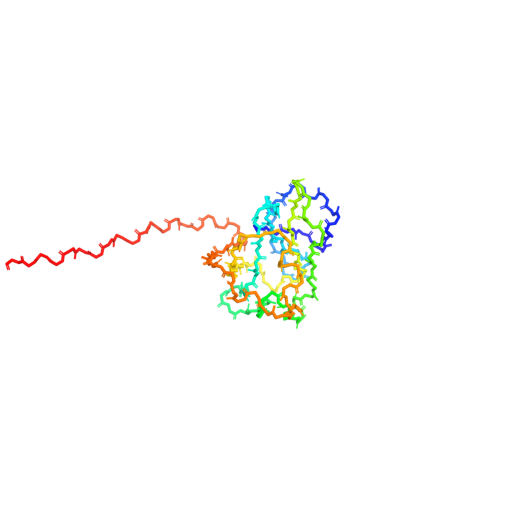PHE A N 1
ATOM 751 C CA . PHE A 1 91 ? -6.898 3.539 6.515 1.00 96.75 91 PHE A CA 1
ATOM 752 C C . PHE A 1 91 ? -7.271 3.982 7.929 1.00 96.75 91 PHE A C 1
ATOM 754 O O . PHE A 1 91 ? -6.446 4.492 8.680 1.00 96.75 91 PHE A O 1
ATOM 761 N N . ILE A 1 92 ? -8.522 3.734 8.303 1.00 96.88 92 ILE A N 1
ATOM 762 C CA . ILE A 1 92 ? -8.999 3.798 9.683 1.00 96.88 92 ILE A CA 1
ATOM 763 C C . ILE A 1 92 ? -8.920 2.392 10.257 1.00 96.88 92 ILE A C 1
ATOM 765 O O . ILE A 1 92 ? -9.502 1.472 9.682 1.00 96.88 92 ILE A O 1
ATOM 769 N N . ALA A 1 93 ? -8.212 2.202 11.370 1.00 94.06 93 ALA A N 1
ATOM 770 C CA . ALA A 1 93 ? -8.054 0.871 11.952 1.00 94.06 93 ALA A CA 1
ATOM 771 C C . ALA A 1 93 ? -9.410 0.331 12.449 1.00 94.06 93 ALA A C 1
ATOM 773 O O . ALA A 1 93 ? -9.988 0.914 13.366 1.00 94.06 93 ALA A O 1
ATOM 774 N N . PRO A 1 94 ? -9.933 -0.783 11.903 1.00 91.81 94 PRO A N 1
ATOM 775 C CA . PRO A 1 94 ? -11.191 -1.349 12.389 1.00 91.81 94 PRO A CA 1
ATOM 776 C C . PRO A 1 94 ? -11.028 -2.086 13.727 1.00 91.81 94 PRO A C 1
ATOM 778 O O . PRO A 1 94 ? -11.984 -2.206 14.491 1.00 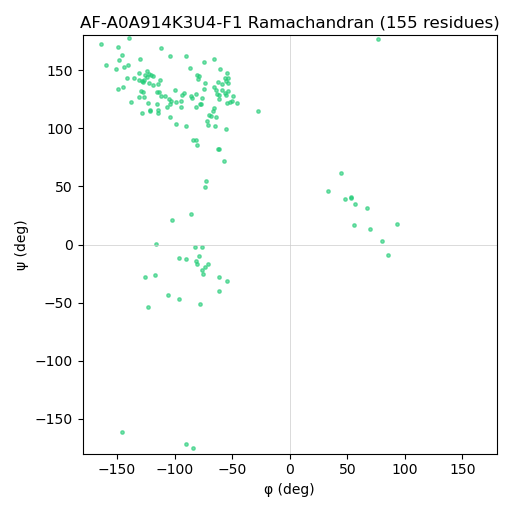91.81 94 PRO A O 1
ATOM 781 N N . GLU A 1 95 ? -9.827 -2.582 14.021 1.00 92.31 95 GLU A N 1
ATOM 782 C CA . GLU A 1 95 ? -9.514 -3.399 15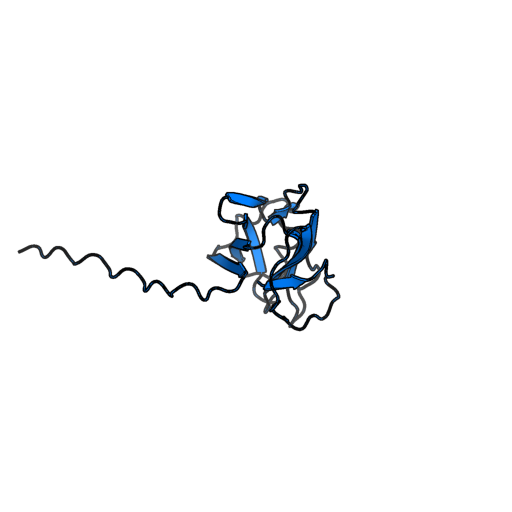.195 1.00 92.31 95 GLU A CA 1
ATOM 783 C C . GLU A 1 95 ? -8.067 -3.154 15.674 1.00 92.31 95 GLU A C 1
ATOM 785 O O . GLU A 1 95 ? -7.238 -2.654 14.907 1.00 92.31 95 GLU A O 1
ATOM 790 N N . PRO A 1 96 ? -7.736 -3.466 16.946 1.00 88.62 96 PRO A N 1
ATOM 791 C CA . PRO A 1 96 ? -6.440 -3.114 17.537 1.00 88.62 96 PRO A CA 1
ATOM 792 C C . PRO A 1 96 ? -5.309 -4.064 17.121 1.00 88.62 96 PRO A C 1
ATOM 794 O O . PRO A 1 96 ? -4.145 -3.812 17.429 1.00 88.62 96 PRO A O 1
ATOM 797 N N . THR A 1 97 ? -5.642 -5.184 16.472 1.00 87.88 97 THR A N 1
ATOM 798 C CA . THR A 1 97 ? -4.673 -6.136 15.921 1.00 87.88 97 THR A CA 1
ATOM 799 C C . THR A 1 97 ? -4.805 -6.161 14.412 1.00 87.88 97 THR A C 1
ATOM 801 O O . THR A 1 97 ? -5.871 -6.451 13.880 1.00 87.88 97 THR A O 1
ATOM 804 N N . ILE A 1 98 ? -3.721 -5.849 13.719 1.00 90.25 98 ILE A N 1
ATOM 805 C CA . ILE A 1 98 ? -3.707 -5.713 12.268 1.00 90.25 98 ILE A CA 1
ATOM 806 C C . ILE A 1 98 ? -2.601 -6.577 11.686 1.00 90.25 98 ILE A C 1
ATOM 808 O O . ILE A 1 98 ? -1.506 -6.652 12.231 1.00 90.25 98 ILE A O 1
ATOM 812 N N . GLN A 1 99 ? -2.883 -7.216 10.566 1.00 92.25 99 GLN A N 1
ATOM 813 C CA . GLN A 1 99 ? -1.966 -8.015 9.779 1.00 92.25 99 GLN A CA 1
ATOM 814 C C . GLN A 1 99 ? -2.222 -7.674 8.321 1.00 92.25 99 GLN A C 1
ATOM 816 O O . GLN A 1 99 ? -3.330 -7.819 7.811 1.00 92.25 99 GLN A O 1
ATOM 821 N N . PHE A 1 100 ? -1.176 -7.226 7.651 1.00 94.44 100 PHE A N 1
ATOM 822 C CA . PHE A 1 100 ? -1.145 -6.990 6.226 1.00 94.44 100 PHE A CA 1
ATOM 823 C C . PHE A 1 100 ? -0.277 -8.053 5.572 1.00 94.44 100 PHE A C 1
ATOM 825 O O . PHE A 1 100 ? 0.879 -8.240 5.957 1.00 94.44 100 PHE A O 1
ATOM 832 N N . GLN A 1 101 ? -0.828 -8.714 4.563 1.00 95.00 101 GLN A N 1
ATOM 833 C CA . GLN A 1 101 ? -0.102 -9.616 3.681 1.00 95.00 101 GLN A CA 1
ATOM 834 C C . GLN A 1 101 ? -0.274 -9.126 2.252 1.00 95.00 101 GLN A C 1
ATOM 836 O O . GLN A 1 101 ? -1.398 -9.056 1.764 1.00 95.00 101 GLN A O 1
ATOM 841 N N . CYS A 1 102 ? 0.824 -8.826 1.570 1.00 94.38 102 CYS A N 1
ATOM 842 C CA . CYS A 1 102 ? 0.808 -8.407 0.175 1.00 94.38 102 CYS A CA 1
ATOM 843 C C . CYS A 1 102 ? 1.580 -9.391 -0.690 1.00 94.38 102 CYS A C 1
ATOM 845 O O . CYS A 1 102 ? 2.671 -9.820 -0.325 1.00 94.38 102 CYS A O 1
ATOM 847 N N . GLU A 1 103 ? 1.031 -9.709 -1.854 1.00 92.50 103 GLU A N 1
ATOM 848 C CA . GLU A 1 103 ? 1.733 -10.417 -2.916 1.00 92.50 103 GLU A CA 1
ATOM 849 C C . GLU A 1 103 ? 2.300 -9.390 -3.885 1.00 92.50 103 GLU A C 1
ATOM 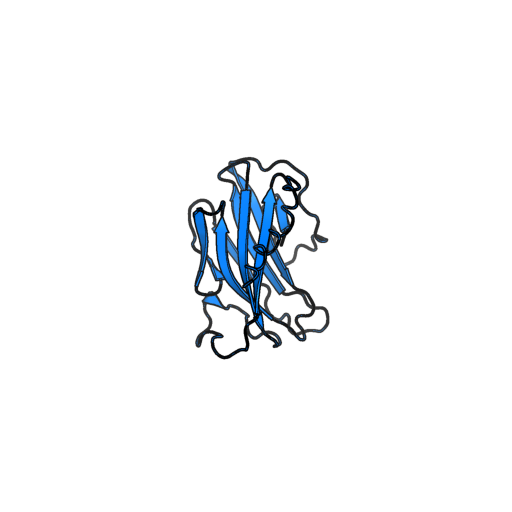851 O O . GLU A 1 103 ? 1.558 -8.609 -4.484 1.00 92.50 103 GLU A O 1
ATOM 856 N N . ILE A 1 104 ? 3.623 -9.377 -4.004 1.00 91.00 104 ILE A N 1
ATOM 857 C CA . ILE A 1 104 ? 4.352 -8.423 -4.830 1.00 91.00 104 ILE A CA 1
ATOM 858 C C . ILE A 1 104 ? 5.026 -9.163 -5.978 1.00 91.00 104 ILE A C 1
ATOM 860 O O . ILE A 1 104 ? 5.620 -10.221 -5.768 1.00 91.00 104 ILE A O 1
ATOM 864 N N . LYS A 1 105 ? 4.985 -8.582 -7.173 1.00 89.75 105 LYS A N 1
ATOM 865 C CA . LYS A 1 105 ? 5.836 -8.957 -8.302 1.00 89.75 105 LYS A CA 1
ATOM 866 C C . LYS A 1 105 ? 7.004 -7.999 -8.384 1.00 89.75 105 LYS A C 1
ATOM 868 O O . LYS A 1 105 ? 6.781 -6.802 -8.536 1.00 89.75 105 LYS A O 1
ATOM 873 N N . ILE A 1 106 ? 8.221 -8.519 -8.327 1.00 88.69 106 ILE A N 1
ATOM 874 C CA . ILE A 1 106 ? 9.417 -7.750 -8.675 1.00 88.69 106 ILE A CA 1
ATOM 875 C C . ILE A 1 106 ? 9.713 -7.969 -10.154 1.00 88.69 106 ILE A C 1
ATOM 877 O O . ILE A 1 106 ? 9.741 -9.115 -10.614 1.00 88.69 106 ILE A O 1
ATOM 881 N N . ILE A 1 107 ? 9.918 -6.873 -10.878 1.00 88.50 107 ILE A N 1
ATOM 882 C CA . ILE A 1 107 ? 10.256 -6.862 -12.300 1.00 88.50 107 ILE A CA 1
ATOM 883 C C . ILE A 1 107 ? 11.578 -6.124 -12.502 1.00 88.50 107 ILE A C 1
ATOM 885 O O . ILE A 1 107 ? 11.839 -5.104 -11.867 1.00 88.50 107 ILE A O 1
ATOM 889 N N . GLU A 1 108 ? 12.425 -6.655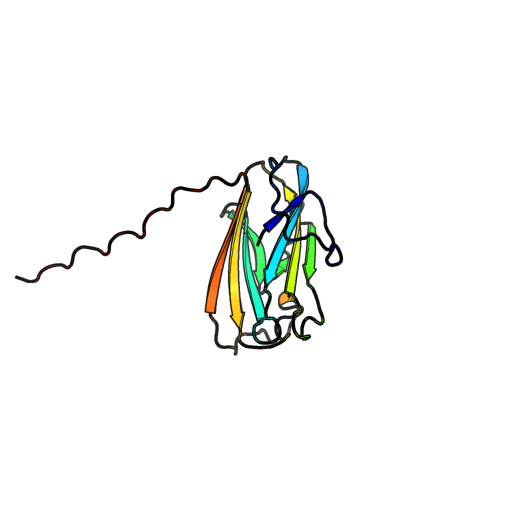 -13.378 1.00 87.75 108 GLU A N 1
ATOM 890 C CA . GLU A 1 108 ? 13.691 -6.018 -13.750 1.00 87.75 108 GLU A CA 1
ATOM 891 C C . GLU A 1 108 ? 13.423 -4.929 -14.787 1.00 87.75 108 GLU A C 1
ATOM 893 O O . GLU A 1 108 ? 13.429 -5.175 -15.996 1.00 87.75 108 GLU A O 1
ATOM 898 N N . CYS A 1 109 ? 13.079 -3.736 -14.312 1.00 85.06 109 CYS A N 1
ATOM 899 C CA . CYS A 1 109 ? 12.927 -2.560 -15.147 1.00 85.06 109 CYS A CA 1
ATOM 900 C C . CYS A 1 109 ? 12.928 -1.273 -14.305 1.00 85.06 109 CYS A C 1
ATOM 902 O O . CYS A 1 109 ? 12.880 -1.324 -13.080 1.00 85.06 109 CYS A O 1
ATOM 904 N N . CYS A 1 110 ? 12.942 -0.116 -14.971 1.00 84.12 110 CYS A N 1
ATOM 905 C CA . CYS A 1 110 ? 12.918 1.200 -14.338 1.00 84.12 110 CYS A CA 1
ATOM 906 C C . CYS A 1 110 ? 11.604 1.923 -14.686 1.00 84.12 110 CYS A C 1
ATOM 908 O O . CYS A 1 110 ? 11.342 2.192 -15.860 1.00 84.12 110 CYS A O 1
ATOM 910 N N . GLY A 1 111 ? 10.763 2.194 -13.681 1.00 82.56 111 GLY A N 1
ATOM 911 C CA . GLY A 1 111 ? 9.526 2.983 -13.815 1.00 82.56 111 GLY A CA 1
ATOM 912 C C . GLY A 1 111 ? 8.376 2.338 -14.603 1.00 82.56 111 GLY A C 1
ATOM 913 O O . GLY A 1 111 ? 7.432 3.026 -14.985 1.00 82.56 111 GLY A O 1
ATOM 914 N N . CYS A 1 112 ? 8.406 1.036 -14.902 1.00 85.56 112 CYS A N 1
ATOM 915 C CA . CYS A 1 112 ? 7.345 0.425 -15.719 1.00 85.56 112 CYS A CA 1
ATOM 916 C C . CYS A 1 112 ? 6.045 0.188 -14.957 1.00 85.56 112 CYS A C 1
ATOM 918 O O . CYS A 1 112 ? 5.003 0.016 -15.592 1.00 85.56 112 CYS A O 1
ATOM 920 N N . ALA A 1 113 ? 6.106 0.116 -13.630 1.00 87.56 113 ALA A N 1
ATOM 921 C CA . ALA A 1 113 ? 4.982 -0.194 -12.761 1.00 87.56 113 ALA A CA 1
ATOM 922 C C . ALA A 1 113 ? 4.393 1.047 -12.081 1.00 87.56 113 ALA A C 1
ATOM 924 O O . ALA A 1 113 ? 3.708 0.922 -11.061 1.00 87.56 113 ALA A O 1
ATOM 925 N N . GLU A 1 114 ? 4.634 2.237 -12.630 1.00 85.94 114 GLU A N 1
ATOM 926 C CA . GLU A 1 114 ? 3.847 3.428 -12.309 1.00 85.94 114 GLU A CA 1
ATOM 927 C C . GLU A 1 114 ? 2.378 3.192 -12.647 1.00 85.94 114 GLU A C 1
ATOM 929 O O . GLU A 1 114 ? 2.061 2.663 -13.716 1.00 85.94 114 GLU A O 1
ATOM 934 N N . GLU A 1 115 ? 1.502 3.544 -11.702 1.00 85.31 115 GLU A N 1
ATOM 935 C CA . GLU A 1 115 ? 0.050 3.506 -11.878 1.00 85.31 115 GLU A CA 1
ATOM 936 C C . GLU A 1 115 ? -0.447 2.133 -12.365 1.00 85.31 115 GLU A C 1
ATOM 938 O O . GLU A 1 115 ? -1.344 2.017 -13.200 1.00 85.31 115 GLU A O 1
ATOM 943 N N . SER A 1 116 ? 0.141 1.054 -11.831 1.00 87.69 116 SER A N 1
ATOM 944 C CA . SER A 1 116 ? -0.066 -0.321 -12.322 1.00 87.69 116 SER A CA 1
ATOM 945 C C . SER A 1 116 ? -1.536 -0.755 -12.385 1.00 87.69 116 SER A C 1
ATOM 947 O O . SER A 1 116 ? -1.900 -1.528 -13.266 1.00 87.69 116 SER A O 1
ATOM 949 N N . CYS A 1 117 ? -2.375 -0.233 -11.488 1.00 89.25 117 CYS A N 1
ATOM 950 C CA . CYS A 1 117 ? -3.822 -0.462 -11.478 1.00 89.25 117 CYS A CA 1
ATOM 951 C C . CYS A 1 117 ? -4.518 0.047 -12.754 1.00 89.25 117 CYS A C 1
ATOM 953 O O . CYS A 1 117 ? -5.431 -0.591 -13.274 1.00 89.25 117 CYS A O 1
ATOM 955 N N . GLU A 1 118 ? -4.100 1.211 -13.250 1.00 88.25 118 GLU A N 1
ATOM 956 C CA . GLU A 1 118 ? -4.734 1.911 -14.375 1.00 88.25 118 GLU A CA 1
ATOM 957 C C . GLU A 1 118 ? -4.029 1.599 -15.703 1.00 88.25 118 GLU A C 1
ATOM 959 O O . GLU A 1 118 ? -4.554 1.868 -16.788 1.00 88.25 118 GLU A O 1
ATOM 964 N N . ARG A 1 119 ? -2.851 0.973 -15.630 1.00 83.81 119 ARG A N 1
ATOM 965 C CA . ARG A 1 119 ? -2.008 0.664 -16.779 1.00 83.81 119 ARG A CA 1
ATOM 966 C C . ARG A 1 119 ? -2.670 -0.316 -17.751 1.00 83.81 119 ARG A C 1
ATOM 968 O O . ARG A 1 119 ? -3.118 -1.402 -17.387 1.00 83.81 119 ARG A O 1
ATOM 975 N N . GLN A 1 120 ? -2.613 0.030 -19.036 1.00 79.38 120 GLN A N 1
ATOM 976 C CA . GLN A 1 120 ? -2.987 -0.841 -20.151 1.00 79.38 120 GLN A CA 1
ATOM 977 C C . GLN A 1 120 ? -1.873 -0.833 -21.219 1.00 79.38 120 GLN A C 1
ATOM 979 O O . GLN A 1 120 ? -1.494 0.247 -21.672 1.00 79.38 120 GLN A O 1
ATOM 984 N N . PRO A 1 121 ? -1.345 -1.993 -21.661 1.00 78.81 121 PRO A N 1
ATOM 985 C CA . PRO A 1 121 ? -1.665 -3.341 -21.193 1.00 78.81 121 PRO A CA 1
ATOM 986 C C . PRO A 1 121 ? -1.049 -3.650 -19.811 1.00 78.81 121 PRO A C 1
ATOM 988 O O . PRO A 1 121 ? -0.028 -3.056 -19.447 1.00 78.81 121 PRO A O 1
ATOM 991 N N . PRO A 1 122 ? -1.612 -4.617 -19.060 1.00 78.06 122 PRO A N 1
ATOM 992 C CA . PRO A 1 122 ? -1.033 -5.073 -17.798 1.00 78.06 122 PRO A CA 1
ATOM 993 C C . PRO A 1 122 ? 0.377 -5.647 -17.992 1.00 78.06 122 PRO A C 1
ATOM 995 O O . PRO A 1 122 ? 0.679 -6.231 -19.038 1.00 78.06 122 PRO A O 1
ATOM 998 N N . LEU A 1 123 ? 1.223 -5.549 -16.961 1.00 78.44 123 LEU A N 1
ATOM 999 C CA . LEU A 1 123 ? 2.638 -5.971 -16.953 1.00 78.44 123 LEU A CA 1
ATOM 1000 C C . LEU A 1 123 ? 2.824 -7.501 -16.911 1.00 78.44 123 LEU A C 1
ATOM 1002 O O . LEU A 1 123 ? 3.581 -8.045 -16.114 1.00 78.44 123 LEU A O 1
ATOM 1006 N N . THR A 1 124 ? 2.124 -8.213 -17.786 1.00 74.25 124 THR A N 1
ATOM 1007 C CA . THR A 1 124 ? 2.081 -9.682 -17.851 1.00 74.25 124 THR A CA 1
ATOM 1008 C C . THR A 1 124 ? 3.279 -10.304 -18.567 1.00 74.25 124 THR A C 1
ATOM 1010 O O . THR A 1 124 ? 3.522 -11.495 -18.408 1.00 74.25 124 THR A O 1
ATOM 1013 N N . TYR A 1 125 ? 4.034 -9.514 -19.336 1.00 73.19 125 TYR A N 1
ATOM 1014 C CA . TYR A 1 125 ? 5.141 -9.999 -20.170 1.00 73.19 125 TYR A CA 1
ATOM 1015 C C . TYR A 1 125 ? 6.506 -10.020 -19.471 1.00 73.19 125 TYR A C 1
ATOM 1017 O O . TYR A 1 125 ? 7.450 -10.596 -20.009 1.00 73.19 125 TYR A O 1
ATOM 1025 N N . PHE A 1 126 ? 6.640 -9.386 -18.306 1.00 70.88 126 PHE A N 1
ATOM 1026 C CA . PHE A 1 126 ? 7.914 -9.335 -17.590 1.00 70.88 126 PHE A CA 1
ATOM 1027 C C . PHE A 1 126 ? 8.177 -10.650 -16.843 1.00 70.88 126 PHE A C 1
ATOM 1029 O O . PHE A 1 126 ? 7.226 -11.251 -16.343 1.00 70.88 126 PHE A O 1
ATOM 1036 N N . PRO A 1 127 ? 9.437 -11.116 -16.739 1.00 70.62 127 PRO A N 1
ATOM 1037 C CA . PRO A 1 127 ? 9.777 -12.218 -15.846 1.00 70.62 127 PRO A CA 1
ATOM 1038 C C . PRO A 1 127 ? 9.459 -11.807 -14.404 1.00 70.62 127 PRO A C 1
ATOM 1040 O O . PRO A 1 127 ? 9.848 -10.731 -13.955 1.00 70.62 127 PRO A O 1
ATOM 1043 N N . VAL A 1 128 ? 8.708 -12.654 -13.699 1.00 67.06 128 VAL A N 1
ATOM 1044 C CA . VAL A 1 128 ? 8.115 -12.314 -12.403 1.00 67.06 128 VAL A CA 1
ATOM 1045 C C . VAL A 1 128 ? 8.746 -13.121 -11.279 1.00 67.06 128 VAL A C 1
ATOM 1047 O O . VAL A 1 128 ? 8.700 -14.353 -11.295 1.00 67.06 128 VAL A O 1
ATOM 1050 N N . TYR A 1 129 ? 9.201 -12.421 -10.241 1.00 77.50 129 TYR A N 1
ATOM 1051 C CA . TYR A 1 129 ? 9.440 -13.012 -8.926 1.00 77.50 129 TYR A CA 1
ATOM 1052 C C . TYR A 1 129 ? 8.311 -12.611 -7.977 1.00 77.50 129 TYR A C 1
ATOM 1054 O O . TYR A 1 129 ? 8.202 -11.447 -7.588 1.00 77.50 129 TYR A O 1
ATOM 1062 N N . ASN A 1 130 ? 7.464 -13.578 -7.618 1.00 77.44 130 ASN A N 1
ATOM 1063 C CA . ASN A 1 130 ? 6.421 -13.375 -6.618 1.00 77.44 130 ASN A CA 1
ATOM 1064 C C . ASN A 1 130 ? 7.042 -13.435 -5.221 1.00 77.44 130 ASN A C 1
ATOM 1066 O O . ASN A 1 130 ? 7.609 -14.458 -4.834 1.00 77.44 130 ASN A O 1
ATOM 1070 N N . MET A 1 131 ? 6.899 -12.360 -4.458 1.00 84.25 131 MET A N 1
ATOM 1071 C CA . MET A 1 131 ? 7.409 -12.249 -3.099 1.00 84.25 131 MET A CA 1
ATOM 1072 C C . MET A 1 131 ? 6.284 -11.791 -2.167 1.00 84.25 131 MET A C 1
ATOM 1074 O O . MET A 1 131 ? 5.803 -10.663 -2.299 1.00 84.25 131 MET A O 1
ATOM 1078 N N . PRO A 1 132 ? 5.839 -12.639 -1.224 1.00 86.75 132 PRO A N 1
ATOM 1079 C CA . PRO A 1 132 ? 4.912 -12.201 -0.200 1.00 86.75 132 PRO A CA 1
ATOM 1080 C C . PRO A 1 132 ? 5.650 -11.341 0.833 1.00 86.75 132 PRO A C 1
ATOM 1082 O O . PRO A 1 132 ? 6.728 -11.706 1.306 1.00 86.75 132 PRO A O 1
ATOM 1085 N N . ILE A 1 133 ? 5.060 -10.208 1.202 1.00 88.25 133 ILE A N 1
ATOM 1086 C CA . ILE A 1 133 ? 5.551 -9.335 2.272 1.00 88.25 133 ILE A CA 1
ATOM 1087 C C . ILE A 1 133 ? 4.484 -9.189 3.353 1.00 88.25 133 ILE A C 1
ATOM 1089 O O . ILE A 1 133 ? 3.287 -9.169 3.062 1.00 88.25 133 ILE A O 1
ATOM 1093 N N . PHE A 1 134 ? 4.929 -9.073 4.602 1.00 89.88 134 PHE A N 1
ATOM 1094 C CA . PHE A 1 134 ? 4.058 -9.097 5.773 1.00 89.88 134 PHE A CA 1
ATOM 1095 C C . PHE A 1 134 ? 4.365 -7.937 6.715 1.00 89.88 134 PHE A C 1
ATOM 1097 O O . PHE A 1 134 ? 5.511 -7.501 6.832 1.00 89.88 134 PHE A O 1
ATOM 1104 N N . CYS A 1 135 ? 3.335 -7.443 7.390 1.00 87.12 135 CYS A N 1
ATOM 1105 C CA . CYS A 1 135 ? 3.449 -6.462 8.462 1.00 87.12 135 CYS A CA 1
ATOM 1106 C C . CYS A 1 135 ? 2.315 -6.706 9.457 1.00 87.12 135 CYS A C 1
ATOM 1108 O O . CYS A 1 135 ? 1.179 -6.894 9.034 1.00 87.12 135 CYS A O 1
ATOM 1110 N N . SER A 1 136 ? 2.593 -6.719 10.759 1.00 86.25 136 SER A N 1
ATOM 1111 C CA . SER A 1 136 ? 1.576 -6.991 11.780 1.00 86.25 136 SER A CA 1
ATOM 1112 C C . SER A 1 136 ? 1.763 -6.125 13.017 1.00 86.25 136 SER A C 1
ATOM 1114 O O . SER A 1 136 ? 2.897 -5.899 13.427 1.00 86.25 136 SER A O 1
ATOM 1116 N N . TYR A 1 137 ? 0.666 -5.694 13.640 1.00 83.06 137 TYR A N 1
ATOM 1117 C CA . TYR A 1 137 ? 0.658 -4.927 14.883 1.00 83.06 137 TYR A CA 1
ATOM 1118 C C . TYR A 1 137 ? -0.393 -5.430 15.888 1.00 83.06 137 TYR A C 1
ATOM 1120 O O . TYR A 1 137 ? -1.488 -5.774 15.453 1.00 83.06 137 TYR A O 1
ATOM 1128 N N . PRO A 1 138 ? -0.114 -5.419 17.211 1.00 75.75 138 PRO A N 1
ATOM 1129 C CA . PRO A 1 138 ? 1.205 -5.186 17.805 1.00 75.75 138 PRO A CA 1
ATOM 1130 C C . PRO A 1 138 ? 2.226 -6.160 17.214 1.00 75.75 138 PRO A C 1
ATOM 1132 O O . PRO A 1 138 ? 1.850 -7.255 16.798 1.00 75.75 138 PRO A O 1
ATOM 1135 N N . ASN A 1 139 ? 3.489 -5.727 17.100 1.00 64.81 139 ASN A N 1
ATOM 1136 C CA . ASN A 1 139 ? 4.581 -6.598 16.675 1.00 64.81 139 ASN A CA 1
ATOM 1137 C C . ASN A 1 139 ? 4.698 -7.698 17.732 1.00 64.81 139 ASN A C 1
ATOM 1139 O O . ASN A 1 139 ? 5.493 -7.598 18.660 1.00 64.81 139 ASN A O 1
ATOM 1143 N N . ASN A 1 140 ? 3.873 -8.735 17.636 1.00 52.16 140 ASN A N 1
ATOM 1144 C CA . ASN A 1 140 ? 4.229 -10.015 18.185 1.00 52.16 140 ASN A CA 1
ATOM 1145 C C . ASN A 1 140 ? 5.404 -10.436 17.309 1.00 52.16 140 ASN A C 1
ATOM 1147 O O . ASN A 1 140 ? 5.194 -10.624 16.108 1.00 52.16 140 ASN A O 1
ATOM 1151 N N . PRO A 1 141 ? 6.635 -10.563 17.834 1.00 45.66 141 PRO A N 1
ATOM 1152 C CA . PRO A 1 141 ? 7.610 -11.421 17.194 1.00 45.66 141 PRO A CA 1
ATOM 1153 C C . PRO A 1 141 ? 6.997 -12.822 17.237 1.00 45.66 141 PRO A C 1
ATOM 1155 O O . PRO A 1 141 ? 7.209 -13.589 18.174 1.00 45.66 141 PRO A O 1
ATOM 1158 N N . GLY A 1 142 ? 6.111 -13.099 16.279 1.00 38.59 142 GLY A N 1
ATOM 1159 C CA . GLY A 1 142 ? 5.502 -14.391 16.086 1.00 38.59 142 GLY A CA 1
ATOM 1160 C C . GLY A 1 142 ? 6.654 -15.366 16.026 1.00 38.59 142 GLY A C 1
ATOM 1161 O O . GLY A 1 142 ? 7.595 -15.164 15.258 1.00 38.59 142 GLY A O 1
ATOM 1162 N N . ILE A 1 143 ? 6.602 -16.341 16.929 1.00 43.25 143 ILE A N 1
ATOM 1163 C CA . ILE A 1 143 ? 7.460 -17.516 16.985 1.00 43.25 143 ILE A CA 1
ATOM 1164 C C . ILE A 1 143 ? 7.916 -17.826 15.563 1.00 43.25 143 ILE A C 1
ATOM 1166 O O . ILE A 1 143 ? 7.078 -18.123 14.711 1.00 43.25 143 ILE A O 1
ATOM 1170 N N . ILE A 1 144 ? 9.220 -17.705 15.301 1.00 40.81 144 ILE A N 1
ATOM 1171 C CA . ILE A 1 144 ? 9.823 -18.220 14.075 1.00 40.81 144 ILE A CA 1
ATOM 1172 C C . ILE A 1 144 ? 9.431 -19.692 14.059 1.00 40.81 144 ILE A C 1
ATOM 1174 O O . ILE A 1 144 ? 10.000 -20.484 14.807 1.00 40.81 144 ILE A O 1
ATOM 1178 N N . VAL A 1 145 ? 8.399 -20.055 13.298 1.00 43.41 145 VAL A N 1
ATOM 1179 C CA . VAL A 1 145 ? 8.080 -21.457 13.076 1.00 43.41 145 VAL A CA 1
ATOM 1180 C C . VAL A 1 145 ? 9.248 -21.949 12.232 1.00 43.41 145 VAL A C 1
ATOM 1182 O O . VAL A 1 145 ? 9.401 -21.472 11.103 1.00 43.41 145 VAL A O 1
ATOM 1185 N N . PRO A 1 146 ? 10.137 -22.809 12.765 1.00 45.12 146 PRO A N 1
ATOM 1186 C CA . PRO A 1 146 ? 11.226 -23.328 11.961 1.00 45.12 146 PRO A CA 1
ATOM 1187 C C . PRO A 1 146 ? 10.618 -23.998 10.724 1.00 45.12 146 PRO A C 1
ATOM 1189 O O . PRO A 1 146 ? 9.541 -24.602 10.834 1.00 45.12 146 PRO A O 1
ATOM 1192 N N . PRO A 1 147 ? 11.261 -23.886 9.548 1.00 52.56 147 PRO A N 1
ATOM 1193 C CA . PRO A 1 147 ? 10.792 -24.573 8.357 1.00 52.56 147 PRO A CA 1
ATOM 1194 C C . PRO A 1 147 ? 10.541 -26.034 8.715 1.00 52.56 147 PRO A C 1
ATOM 1196 O O . PRO A 1 147 ? 11.385 -26.688 9.334 1.00 52.56 147 PRO A O 1
ATOM 1199 N N . ARG A 1 148 ? 9.336 -26.516 8.390 1.00 52.59 148 ARG A N 1
ATOM 1200 C CA . ARG A 1 148 ? 8.939 -27.899 8.647 1.00 52.59 148 ARG A CA 1
ATOM 1201 C C . ARG A 1 148 ? 10.048 -28.802 8.089 1.00 52.59 148 ARG A C 1
ATOM 1203 O O . ARG A 1 148 ? 10.361 -28.657 6.905 1.00 52.59 148 ARG A O 1
ATOM 1210 N N . PRO A 1 149 ? 10.658 -29.691 8.898 1.00 62.81 149 PRO A N 1
ATOM 1211 C CA . PRO A 1 149 ? 11.663 -30.599 8.376 1.00 62.81 149 PRO A CA 1
ATOM 1212 C C . PRO A 1 149 ? 11.057 -31.387 7.208 1.00 62.81 149 PRO A C 1
ATOM 1214 O O . PRO A 1 149 ? 9.866 -31.728 7.260 1.00 62.81 149 PRO A O 1
ATOM 1217 N N . PRO A 1 150 ? 11.833 -31.635 6.138 1.00 63.91 150 PRO A N 1
ATOM 1218 C CA . PRO A 1 150 ? 11.353 -32.420 5.015 1.00 63.91 150 PRO A CA 1
ATOM 1219 C C . PRO A 1 150 ? 10.829 -33.769 5.528 1.00 63.91 150 PRO A C 1
ATOM 1221 O O . PRO A 1 150 ? 11.379 -34.309 6.495 1.00 63.91 150 PRO A O 1
ATOM 1224 N N . PRO A 1 151 ? 9.752 -34.308 4.929 1.00 67.81 151 PRO A N 1
ATOM 1225 C CA . PRO A 1 151 ? 9.253 -35.622 5.304 1.00 67.81 151 PRO A CA 1
ATOM 1226 C C . PRO A 1 151 ? 10.399 -36.642 5.222 1.00 67.81 151 PRO A C 1
ATOM 1228 O O . PRO A 1 151 ? 11.209 -36.562 4.293 1.00 67.81 151 PRO A O 1
ATOM 1231 N N . PRO A 1 152 ? 10.508 -37.569 6.192 1.00 66.06 152 PRO A N 1
ATOM 1232 C CA . PRO A 1 152 ? 1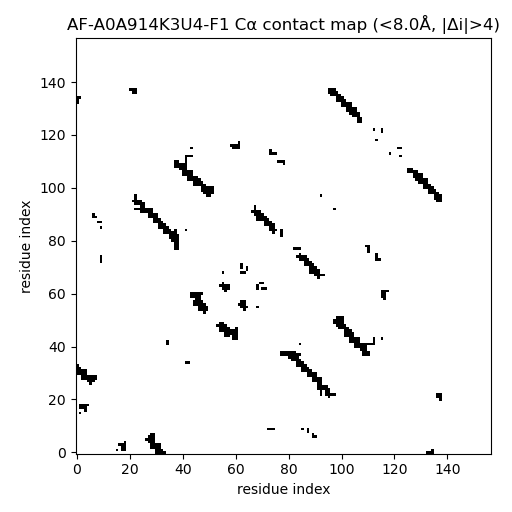1.565 -38.567 6.179 1.00 66.06 152 PRO A CA 1
ATOM 1233 C C . PRO A 1 152 ? 11.512 -39.333 4.860 1.00 66.06 152 PRO A C 1
ATOM 1235 O O . PRO A 1 152 ? 10.442 -39.771 4.429 1.00 66.06 152 PRO A O 1
ATOM 1238 N N . ALA A 1 153 ? 12.671 -39.455 4.209 1.00 64.94 153 ALA A N 1
ATOM 1239 C CA . ALA A 1 153 ? 12.805 -40.246 3.001 1.00 64.94 153 ALA A CA 1
ATOM 1240 C C . ALA A 1 153 ? 12.293 -41.659 3.295 1.00 64.94 153 ALA A C 1
ATOM 1242 O O . ALA A 1 153 ? 12.776 -42.325 4.213 1.00 64.94 153 ALA A O 1
ATOM 1243 N N . ILE A 1 154 ? 11.290 -42.096 2.533 1.00 66.25 154 ILE A N 1
ATOM 1244 C CA . ILE A 1 154 ? 10.851 -43.486 2.543 1.00 66.25 154 ILE A CA 1
ATOM 1245 C C . ILE A 1 154 ? 12.033 -44.287 2.001 1.00 66.25 154 ILE A C 1
ATOM 1247 O O . ILE A 1 154 ? 12.318 -44.262 0.804 1.00 66.25 154 ILE A O 1
ATOM 1251 N N . GLY A 1 155 ? 12.772 -44.928 2.905 1.00 53.28 155 GLY A N 1
ATOM 1252 C CA . GLY A 1 155 ? 13.785 -45.901 2.540 1.00 53.28 155 GLY A CA 1
ATOM 1253 C C . GLY A 1 155 ? 13.087 -47.075 1.872 1.00 53.28 155 GLY A C 1
ATOM 1254 O O . GLY A 1 155 ? 12.354 -47.811 2.528 1.00 53.28 155 GLY A O 1
ATOM 1255 N N . TYR A 1 156 ? 13.288 -47.223 0.567 1.00 53.00 156 TYR A N 1
ATOM 1256 C CA . TYR A 1 156 ? 13.028 -48.486 -0.107 1.00 53.00 156 TYR A CA 1
ATOM 1257 C C . TYR A 1 156 ? 14.127 -49.453 0.338 1.00 53.00 156 TYR A C 1
ATOM 1259 O O . TYR A 1 156 ? 15.294 -49.267 -0.013 1.00 53.00 156 TYR A O 1
ATOM 1267 N N . GLY A 1 157 ? 13.750 -50.392 1.207 1.00 55.12 157 GLY A N 1
ATOM 1268 C CA . GLY A 1 157 ? 14.534 -51.593 1.497 1.00 55.12 157 GLY A CA 1
ATOM 1269 C C . GLY A 1 157 ? 14.403 -52.632 0.395 1.00 55.12 157 GLY A C 1
ATOM 1270 O O . GLY A 1 157 ? 13.475 -52.500 -0.437 1.00 55.12 157 GLY A O 1
#

Foldseek 3Di:
DAKDFAQDDPPPPPVRPHDQDFQDAQGKMKDKDKDWPLLFKDKWWQWKDKPNPDIQAHQRGDGPDDQFFHDWDWDAPQNDHGRMTMIMIMGGHNDRKIKMKIWMWMFGDHRPSVVQNPDPPHPPPTDTDIDIDMDIPPPPVPPPPDPDPPDPPPDDD

pLDDT: mean 82.62, std 14.07, range [38.59, 97.25]

Solvent-accessible surface area (backbone atoms only — not comparable to full-atom values): 9051 Å² total; per-residue (Å²): 98,45,44,36,81,34,75,76,58,94,83,55,84,66,76,80,62,63,61,83,74,77,59,51,55,75,40,52,23,20,42,42,40,62,44,64,59,14,54,53,34,32,60,38,41,42,31,28,28,42,68,88,71,44,69,42,26,34,73,37,47,32,71,53,66,54,97,38,38,68,48,74,50,67,57,70,88,34,54,44,85,85,26,55,42,38,40,40,37,30,29,36,33,87,47,48,66,46,33,40,42,32,41,29,33,42,32,86,35,54,58,76,45,54,63,42,47,79,43,81,77,66,86,75,85,57,71,73,46,82,45,78,47,72,46,56,36,64,75,66,84,65,74,80,72,71,80,78,74,77,78,79,78,82,78,82,127

Mean predicted aligned error: 8.97 Å

Secondary structure (DSSP, 8-state):
-EEEES---TT----S----SPPPTT-EEEEEEEES-TTT-EEEEEEEEETTTEEEEETTTEE---SSEEEEEE-----STT--EEEEEEEE-SSS-EEEEEEEEEESSSSTTTTTTT-SS-STTS--EEEEEEEEES-------PPPPPPPP----